Protein AF-A0A183HIT7-F1 (afdb_monomer)

Secondary structure (DSSP, 8-state):
-----------HHHHHHHHHHHHHHH---TT--HHHHHHHHHHHHHHHHHTTS-SS-S-SHHHHHHHHHHHHHHHHH-TT--SHHHHHHHHHHHHHHHHHHH-SSS---SGGG--TT-----S--SS---

Solvent-accessible surface area (backbone atoms only — not comparable to full-atom values): 7851 Å² total; per-residue (Å²): 135,85,80,77,79,78,77,82,83,65,54,52,68,55,52,42,47,50,50,19,49,51,48,59,73,72,46,93,39,74,91,64,52,39,65,56,53,44,50,55,58,50,51,38,49,50,49,36,44,77,72,67,66,42,96,65,78,67,86,36,56,72,53,46,54,54,39,48,55,48,39,54,53,53,60,74,72,42,89,77,66,59,44,58,67,53,45,47,46,54,48,29,48,35,44,51,53,40,43,42,69,74,41,92,54,63,51,58,76,48,72,74,48,58,57,100,81,66,90,74,68,84,84,67,64,76,55,48,66,102

Sequence (130 aa):
MVKRRTIIQASTSELLRGLGQYISKQCNIRHFEPAQLVIWLRTVDRALLLQGWQDVAFINPANLVFVYMLVKNMVRN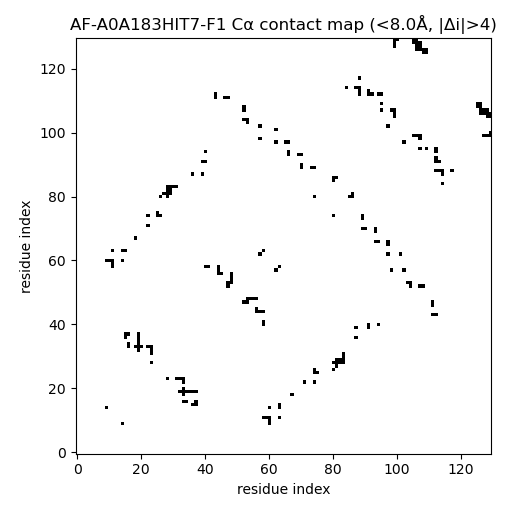DATIKTVEELQSVVLTCLYISYSYMGNEISYPLKPFLIEQVRSFPSVPLFISK

Mean predicted aligned error: 7.3 Å

Structure (mmCIF, N/CA/C/O backbone):
data_AF-A0A183HIT7-F1
#
_entry.id   AF-A0A183HIT7-F1
#
loop_
_atom_site.group_PDB
_atom_site.id
_atom_site.type_symbol
_atom_site.label_atom_id
_atom_site.label_alt_id
_atom_site.label_comp_id
_atom_site.label_asym_id
_atom_site.label_entity_id
_atom_site.label_seq_id
_atom_site.pdbx_PDB_ins_code
_atom_site.Cartn_x
_atom_site.Cartn_y
_atom_site.Cartn_z
_atom_site.occupancy
_atom_site.B_iso_or_equiv
_atom_site.auth_seq_id
_atom_site.auth_comp_id
_atom_site.auth_asym_id
_atom_site.auth_atom_id
_atom_site.pdbx_PDB_model_num
ATOM 1 N N . MET A 1 1 ? 30.525 -5.877 26.563 1.00 42.47 1 MET A N 1
ATOM 2 C CA . MET A 1 1 ? 29.185 -6.404 26.219 1.00 42.47 1 MET A CA 1
ATOM 3 C C . MET A 1 1 ? 28.795 -5.878 24.839 1.00 42.47 1 MET A C 1
ATOM 5 O O . MET A 1 1 ? 28.368 -4.737 24.727 1.00 42.47 1 MET A O 1
ATOM 9 N N . VAL A 1 2 ? 29.036 -6.645 23.769 1.00 46.12 2 VAL A N 1
ATOM 10 C CA . VAL A 1 2 ? 28.682 -6.223 22.400 1.00 46.12 2 VAL A CA 1
ATOM 11 C C . VAL A 1 2 ? 27.168 -6.354 22.245 1.00 46.12 2 VAL A C 1
ATOM 13 O O . VAL A 1 2 ? 26.631 -7.460 22.264 1.00 46.12 2 VAL A O 1
ATOM 16 N N . LYS A 1 3 ? 26.465 -5.223 22.132 1.00 51.31 3 LYS A N 1
ATOM 17 C CA . LYS A 1 3 ? 25.034 -5.186 21.809 1.00 51.31 3 LYS A CA 1
ATOM 18 C C . LYS A 1 3 ? 24.887 -5.756 20.394 1.00 51.31 3 LYS A C 1
ATOM 20 O O . LYS A 1 3 ? 25.220 -5.074 19.427 1.00 51.31 3 LYS A O 1
ATOM 25 N N . ARG A 1 4 ? 24.452 -7.017 20.261 1.00 48.81 4 ARG A N 1
ATOM 26 C CA . ARG A 1 4 ? 24.060 -7.581 18.960 1.00 48.81 4 ARG A CA 1
ATOM 27 C C . ARG A 1 4 ? 23.022 -6.632 18.367 1.00 48.81 4 ARG A C 1
ATOM 29 O O . ARG A 1 4 ? 21.947 -6.466 18.938 1.00 48.81 4 ARG A O 1
ATOM 36 N N . ARG A 1 5 ? 23.359 -5.964 17.260 1.00 52.66 5 ARG A N 1
ATOM 37 C CA . ARG A 1 5 ? 22.362 -5.276 16.439 1.00 52.66 5 ARG A CA 1
ATOM 38 C C . ARG A 1 5 ? 21.432 -6.363 15.922 1.00 52.66 5 ARG A C 1
ATOM 40 O O . ARG A 1 5 ? 21.818 -7.128 15.045 1.00 52.66 5 ARG A O 1
ATOM 47 N 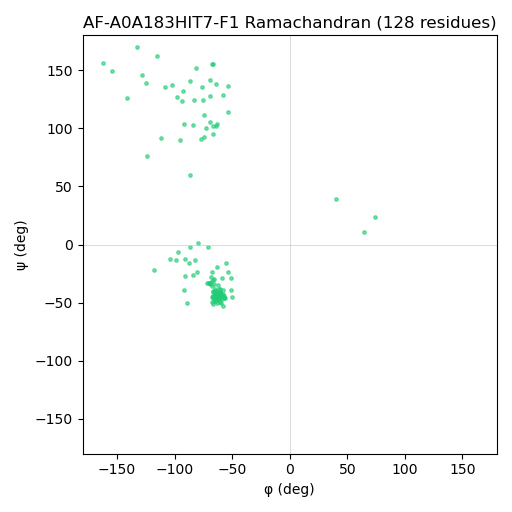N . THR A 1 6 ? 20.245 -6.474 16.503 1.00 51.34 6 THR A N 1
ATOM 48 C CA . THR A 1 6 ? 19.194 -7.312 15.937 1.00 51.34 6 THR A CA 1
ATOM 49 C C . THR A 1 6 ? 18.795 -6.670 14.617 1.00 51.34 6 THR A C 1
ATOM 51 O O . THR A 1 6 ? 18.122 -5.642 14.599 1.00 51.34 6 THR A O 1
ATOM 54 N N . ILE A 1 7 ? 19.281 -7.229 13.512 1.00 55.81 7 ILE A N 1
ATOM 55 C CA . ILE A 1 7 ? 18.808 -6.865 12.182 1.00 55.81 7 ILE A CA 1
ATOM 56 C C . ILE A 1 7 ? 17.417 -7.484 12.071 1.00 55.81 7 ILE A C 1
ATOM 58 O O . ILE A 1 7 ? 17.281 -8.691 11.894 1.00 55.81 7 ILE A O 1
ATOM 62 N N . ILE A 1 8 ? 16.380 -6.673 12.271 1.00 63.38 8 ILE A N 1
ATOM 63 C CA . ILE A 1 8 ? 14.997 -7.104 12.069 1.00 63.38 8 ILE A CA 1
ATOM 64 C C . ILE A 1 8 ? 14.769 -7.107 10.559 1.00 63.38 8 ILE A C 1
ATOM 66 O O . ILE A 1 8 ? 14.426 -6.085 9.970 1.00 63.38 8 ILE A O 1
ATOM 70 N N . GLN A 1 9 ? 15.026 -8.247 9.922 1.00 65.19 9 GLN A N 1
ATOM 71 C CA . GLN A 1 9 ? 14.616 -8.473 8.545 1.00 65.19 9 GLN A CA 1
ATOM 72 C C . GLN A 1 9 ? 13.164 -8.955 8.574 1.00 65.19 9 GLN A C 1
ATOM 74 O O . GLN A 1 9 ? 12.898 -10.101 8.919 1.00 65.19 9 GLN A O 1
ATOM 79 N N . ALA A 1 10 ? 12.231 -8.065 8.251 1.00 75.69 10 ALA A N 1
ATOM 80 C CA . ALA A 1 10 ? 10.832 -8.421 8.054 1.00 75.69 10 ALA A CA 1
ATOM 81 C C . ALA A 1 10 ? 10.533 -8.475 6.555 1.00 75.69 10 ALA A C 1
ATOM 83 O O . ALA A 1 10 ? 10.955 -7.601 5.792 1.00 75.69 10 ALA A O 1
ATOM 84 N N . SER A 1 11 ? 9.791 -9.490 6.124 1.00 91.00 11 SER A N 1
ATOM 85 C CA . SER A 1 11 ? 9.258 -9.537 4.765 1.00 91.00 11 SER A CA 1
ATOM 86 C C . SER A 1 11 ? 8.210 -8.439 4.548 1.00 91.00 11 SER A C 1
ATOM 88 O O . SER A 1 11 ? 7.527 -7.998 5.476 1.00 91.00 11 SER A O 1
ATOM 90 N N . THR A 1 12 ? 8.015 -8.032 3.291 1.00 93.69 12 THR A N 1
ATOM 91 C CA . THR A 1 12 ? 6.942 -7.103 2.893 1.00 93.69 12 THR A CA 1
ATOM 92 C C . THR A 1 12 ? 5.576 -7.560 3.417 1.00 93.69 12 THR A C 1
ATOM 94 O O . THR A 1 12 ? 4.773 -6.751 3.874 1.00 93.69 12 THR A O 1
ATOM 97 N N . SER A 1 13 ? 5.313 -8.870 3.386 1.00 93.31 13 SER A N 1
ATOM 98 C CA . SER A 1 13 ? 4.061 -9.467 3.864 1.00 93.31 13 SER A CA 1
ATOM 99 C C . SER A 1 13 ? 3.879 -9.329 5.377 1.00 93.31 13 SER A C 1
ATOM 101 O O . SER A 1 13 ? 2.778 -9.020 5.832 1.00 93.31 13 SER A O 1
ATOM 103 N N . GLU A 1 14 ? 4.943 -9.509 6.161 1.00 93.69 14 GLU A N 1
ATOM 104 C CA . GLU A 1 14 ? 4.901 -9.315 7.615 1.00 93.69 14 GLU A CA 1
ATOM 105 C C . GLU A 1 14 ? 4.672 -7.851 7.986 1.00 93.69 14 GLU A C 1
ATOM 107 O O . GLU A 1 14 ? 3.867 -7.571 8.873 1.00 93.69 14 GLU A O 1
ATOM 112 N N . LEU A 1 15 ? 5.303 -6.913 7.272 1.00 94.81 15 LEU A N 1
ATOM 113 C CA . LEU A 1 15 ? 5.098 -5.479 7.495 1.00 94.81 15 LEU A CA 1
ATOM 114 C C . LEU A 1 15 ? 3.665 -5.045 7.166 1.00 94.81 15 LEU A C 1
ATOM 116 O O . LEU A 1 15 ? 3.040 -4.340 7.957 1.00 94.81 15 LEU A O 1
ATOM 120 N N . LEU A 1 16 ? 3.114 -5.519 6.044 1.00 95.75 16 LEU A N 1
ATOM 121 C CA . LEU A 1 16 ? 1.717 -5.279 5.667 1.00 95.75 16 LEU A CA 1
ATOM 122 C C . LEU A 1 16 ? 0.748 -5.805 6.732 1.00 95.75 16 LEU A C 1
ATOM 124 O O . LEU A 1 16 ? -0.158 -5.090 7.165 1.00 95.75 16 LEU A O 1
ATOM 128 N N . ARG A 1 17 ? 0.964 -7.042 7.196 1.00 94.50 17 ARG A N 1
ATOM 129 C CA . ARG A 1 17 ? 0.151 -7.644 8.258 1.00 94.50 17 ARG A CA 1
ATOM 130 C C . ARG A 1 17 ? 0.279 -6.866 9.569 1.00 94.50 17 ARG A C 1
ATOM 132 O O . ARG A 1 17 ? -0.729 -6.629 10.231 1.00 94.50 17 ARG A O 1
ATOM 139 N N . GLY A 1 18 ? 1.491 -6.442 9.922 1.00 94.50 18 GLY A N 1
ATOM 140 C CA . GLY A 1 18 ? 1.763 -5.634 11.109 1.00 94.50 18 GLY A CA 1
ATOM 141 C C . GLY A 1 18 ? 1.050 -4.281 11.081 1.00 94.50 18 GLY A C 1
ATOM 142 O O . GLY A 1 18 ? 0.467 -3.882 12.088 1.00 94.50 18 GLY A O 1
ATOM 143 N N . LEU A 1 19 ? 1.018 -3.606 9.927 1.00 95.00 19 LEU A N 1
ATOM 144 C CA . LEU A 1 19 ? 0.269 -2.358 9.748 1.00 95.00 19 LEU A CA 1
ATOM 145 C C . LEU A 1 19 ? -1.243 -2.576 9.920 1.00 95.00 19 LEU A C 1
ATOM 147 O O . LEU A 1 19 ? -1.884 -1.831 10.661 1.00 95.00 19 LEU A O 1
ATOM 151 N N . GLY A 1 20 ? -1.808 -3.626 9.315 1.00 95.00 20 GLY A N 1
ATOM 152 C CA . GLY A 1 20 ? -3.229 -3.954 9.480 1.00 95.00 20 GLY A CA 1
ATOM 153 C C . GLY A 1 20 ? -3.592 -4.254 10.939 1.00 95.00 20 GLY A C 1
ATOM 154 O O . GLY A 1 20 ? -4.596 -3.763 11.454 1.00 95.00 20 GLY A O 1
ATOM 155 N N . GLN A 1 21 ? -2.739 -5.007 11.641 1.00 94.81 21 GLN A N 1
ATOM 156 C CA . GLN A 1 21 ? -2.905 -5.296 13.069 1.00 94.81 21 GLN A CA 1
ATOM 157 C C . GLN A 1 21 ? -2.787 -4.044 13.942 1.00 94.81 21 GLN A C 1
ATOM 159 O O . GLN A 1 21 ? -3.515 -3.915 14.924 1.00 94.81 21 GLN A O 1
ATOM 164 N N . TYR A 1 22 ? -1.871 -3.133 13.608 1.00 93.62 22 TYR A N 1
ATOM 165 C CA . TYR A 1 22 ? -1.733 -1.861 14.308 1.00 93.62 22 TYR A CA 1
ATOM 166 C C . TYR A 1 22 ? -3.028 -1.050 14.214 1.00 93.62 22 TYR A C 1
ATOM 168 O O . TYR A 1 22 ? -3.568 -0.650 15.242 1.00 93.62 22 TYR A O 1
ATOM 176 N N . ILE A 1 23 ? -3.569 -0.883 13.007 1.00 92.50 23 ILE A N 1
ATOM 177 C CA . ILE A 1 23 ? -4.797 -0.110 12.779 1.00 92.50 23 ILE A CA 1
ATOM 178 C C . ILE A 1 23 ? -5.992 -0.742 13.488 1.00 92.50 23 ILE A C 1
ATOM 180 O O . ILE A 1 23 ? -6.717 -0.036 14.176 1.00 92.50 23 ILE A O 1
ATOM 184 N N . SER A 1 24 ? -6.141 -2.068 13.426 1.00 91.94 24 SER A N 1
ATOM 185 C CA . SER A 1 24 ? -7.213 -2.783 14.137 1.00 91.94 24 SER A CA 1
ATOM 186 C C . SER A 1 24 ? -7.173 -2.578 15.658 1.00 91.94 24 SER A C 1
ATOM 188 O O . SER A 1 24 ? -8.212 -2.612 16.307 1.00 91.94 24 SER A O 1
ATOM 190 N N . LYS A 1 25 ? -5.991 -2.337 16.240 1.00 89.81 25 LYS A N 1
ATOM 191 C CA . LYS A 1 25 ? -5.841 -2.031 17.672 1.00 89.81 25 LYS A CA 1
ATOM 192 C C . LYS A 1 25 ? -6.058 -0.558 18.014 1.00 89.81 25 LYS A C 1
ATOM 194 O O . LYS A 1 25 ? -6.323 -0.254 19.171 1.00 89.81 25 LYS A O 1
ATOM 199 N N . GLN A 1 26 ? -5.836 0.356 17.072 1.00 86.75 26 GLN A N 1
ATOM 200 C CA . GLN A 1 26 ? -5.961 1.798 17.315 1.00 86.75 26 GLN A CA 1
ATOM 201 C C . GLN A 1 26 ? -7.358 2.320 16.990 1.00 86.75 26 GLN A C 1
ATOM 203 O O . GLN A 1 26 ? -7.877 3.155 17.724 1.00 86.75 26 GLN A O 1
ATOM 208 N N . CYS A 1 27 ? -7.970 1.817 15.920 1.00 82.81 27 CYS A N 1
ATOM 209 C CA . CYS A 1 27 ? -9.304 2.207 15.499 1.00 82.81 27 CYS A CA 1
ATOM 210 C C . CYS A 1 27 ? -10.326 1.190 15.994 1.00 82.81 27 CYS A C 1
ATOM 212 O O . CYS A 1 27 ? -10.231 0.007 15.677 1.00 82.81 27 CYS A O 1
ATOM 214 N N . ASN A 1 28 ? -11.362 1.652 16.691 1.00 82.12 28 ASN A N 1
ATOM 215 C CA . ASN A 1 28 ? -12.503 0.809 17.042 1.00 82.12 28 ASN A CA 1
ATOM 216 C C . ASN A 1 28 ? -13.551 0.801 15.914 1.00 82.12 28 ASN A C 1
ATOM 218 O O . ASN A 1 28 ? -14.685 1.246 16.099 1.00 82.12 28 ASN A O 1
ATOM 222 N N . ILE A 1 29 ? -13.150 0.351 14.723 1.00 86.56 29 ILE A N 1
ATOM 223 C CA . ILE A 1 29 ? -14.020 0.302 13.540 1.00 86.56 29 ILE A CA 1
ATOM 224 C C . ILE A 1 29 ? -14.656 -1.081 13.454 1.00 86.56 29 ILE A C 1
ATOM 226 O O . ILE A 1 29 ? -13.965 -2.102 13.406 1.00 86.56 29 ILE A O 1
ATOM 230 N N . ARG A 1 30 ? -15.991 -1.123 13.431 1.00 85.62 30 ARG A N 1
ATOM 231 C CA . ARG A 1 30 ? -16.734 -2.384 13.316 1.00 85.62 30 ARG A CA 1
ATOM 232 C C . ARG A 1 30 ? -16.431 -3.050 11.974 1.00 85.62 30 ARG A C 1
ATOM 234 O O . ARG A 1 30 ? -16.410 -2.381 10.949 1.00 85.62 30 ARG A O 1
ATOM 241 N N . HIS A 1 31 ? -16.254 -4.370 11.996 1.00 87.94 31 HIS A N 1
ATOM 242 C CA . HIS A 1 31 ? -16.045 -5.210 10.807 1.00 87.94 31 HIS A CA 1
ATOM 243 C C . HIS A 1 31 ? -14.753 -4.949 10.014 1.00 87.94 31 HIS A C 1
ATOM 245 O O . HIS A 1 31 ? -14.599 -5.503 8.929 1.00 87.94 31 HIS A O 1
ATOM 251 N N . PHE A 1 32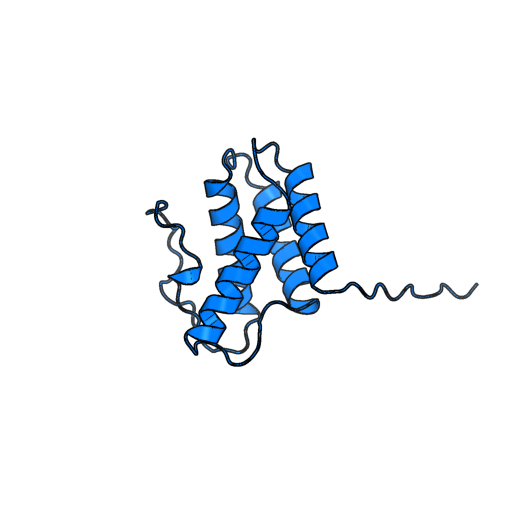 ? -13.809 -4.162 10.543 1.00 93.75 32 PHE A N 1
ATOM 252 C CA . PHE A 1 32 ? -12.486 -4.054 9.936 1.00 93.75 32 PHE A CA 1
ATOM 253 C C . PHE A 1 32 ? -11.648 -5.305 10.227 1.00 93.75 32 PHE A C 1
ATOM 255 O O . PHE A 1 32 ? -11.395 -5.640 11.387 1.00 93.75 32 PHE A O 1
ATOM 262 N N . GLU A 1 33 ? -11.150 -5.949 9.175 1.00 94.25 33 GLU A N 1
ATOM 263 C CA . GLU A 1 33 ? -10.173 -7.029 9.276 1.00 94.25 33 GLU A CA 1
ATOM 264 C C . GLU A 1 33 ? -8.792 -6.562 8.789 1.00 94.25 33 GLU A C 1
ATOM 266 O O . GLU A 1 33 ? -8.682 -6.001 7.697 1.00 94.25 33 GLU A O 1
ATOM 271 N N . PRO A 1 34 ? -7.693 -6.872 9.507 1.00 94.00 34 PRO A N 1
ATOM 272 C CA . PRO A 1 34 ? -6.335 -6.514 9.084 1.00 94.00 34 PRO A CA 1
ATOM 273 C C . PRO A 1 34 ? -5.974 -6.923 7.648 1.00 94.00 34 PRO A C 1
ATOM 275 O O . PRO A 1 34 ? -5.151 -6.269 7.010 1.00 94.00 34 PRO A O 1
ATOM 278 N N . ALA A 1 35 ? -6.576 -8.003 7.138 1.00 95.12 35 ALA A N 1
ATOM 279 C CA . ALA A 1 35 ? -6.368 -8.481 5.775 1.00 95.12 35 ALA A CA 1
ATOM 280 C C . ALA A 1 35 ? -6.914 -7.514 4.709 1.00 95.12 35 ALA A C 1
ATOM 282 O O . ALA A 1 35 ? -6.319 -7.411 3.637 1.00 95.12 35 ALA A O 1
ATOM 283 N N . GLN A 1 36 ? -7.983 -6.763 5.005 1.00 95.50 36 GLN A N 1
ATOM 284 C CA . GLN A 1 36 ? -8.565 -5.793 4.071 1.00 95.50 36 GLN A CA 1
ATOM 285 C C . GLN A 1 36 ? -7.553 -4.711 3.695 1.00 95.50 36 GLN A C 1
ATOM 287 O O . GLN A 1 36 ? -7.398 -4.399 2.518 1.00 95.50 36 GLN A O 1
ATOM 292 N N . LEU A 1 37 ? -6.773 -4.226 4.665 1.00 96.00 37 LEU A N 1
ATOM 293 C CA . LEU A 1 37 ? -5.711 -3.257 4.400 1.00 96.00 37 LEU A CA 1
ATOM 294 C C . LEU A 1 37 ? -4.668 -3.791 3.415 1.00 96.00 37 LEU A C 1
ATOM 296 O O . LEU A 1 37 ? -4.256 -3.088 2.494 1.00 96.00 37 LEU A O 1
ATOM 300 N N . VAL A 1 38 ? -4.254 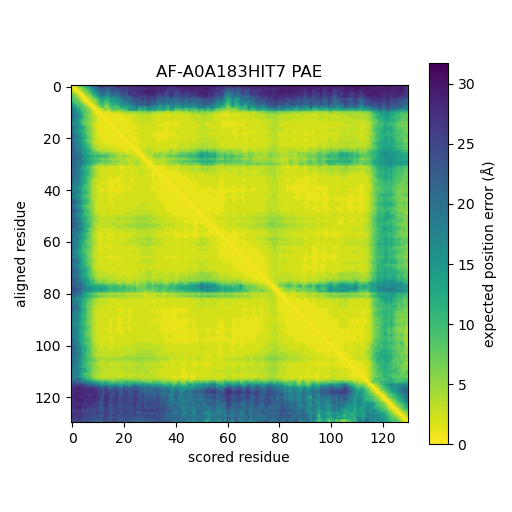-5.046 3.588 1.00 96.75 38 VAL A N 1
ATOM 301 C CA . VAL A 1 38 ? -3.294 -5.686 2.681 1.00 96.75 38 VAL A CA 1
ATOM 302 C C . VAL A 1 38 ? -3.854 -5.731 1.260 1.00 96.75 38 VAL A C 1
ATOM 304 O O . VAL A 1 38 ? -3.138 -5.411 0.311 1.00 96.75 38 VAL A O 1
ATOM 307 N N . ILE A 1 39 ? -5.135 -6.085 1.123 1.00 97.00 39 ILE A N 1
ATOM 308 C CA . ILE A 1 39 ? -5.833 -6.145 -0.163 1.00 97.00 39 ILE A CA 1
ATOM 309 C C . ILE A 1 39 ? -5.887 -4.762 -0.812 1.00 97.00 39 ILE A C 1
ATOM 311 O O . ILE A 1 39 ? -5.546 -4.652 -1.989 1.00 97.00 39 ILE A O 1
ATOM 315 N N . TRP A 1 40 ? -6.242 -3.707 -0.074 1.00 97.31 40 TRP A N 1
ATOM 316 C CA . TRP A 1 40 ? -6.300 -2.343 -0.611 1.00 97.31 40 TRP A CA 1
ATOM 317 C C . TRP A 1 40 ? -4.950 -1.907 -1.186 1.00 97.31 40 TRP A C 1
ATOM 319 O O . TRP A 1 40 ? -4.869 -1.541 -2.358 1.00 97.31 40 TRP A O 1
ATOM 329 N N . LEU A 1 41 ? -3.875 -2.029 -0.399 1.00 97.88 41 LEU A N 1
ATOM 330 C CA . LEU A 1 41 ? -2.535 -1.602 -0.813 1.00 97.88 41 LEU A CA 1
ATOM 331 C C . LEU A 1 41 ? -2.026 -2.395 -2.029 1.00 97.88 41 LEU A C 1
ATOM 333 O O . LEU A 1 41 ? -1.502 -1.815 -2.979 1.00 97.88 41 LEU A O 1
ATOM 337 N N . ARG A 1 42 ? -2.205 -3.723 -2.020 1.00 97.31 42 ARG A N 1
ATOM 338 C CA . ARG A 1 42 ? -1.766 -4.605 -3.115 1.00 97.31 42 ARG A CA 1
ATOM 339 C C . ARG A 1 42 ? -2.583 -4.411 -4.388 1.00 97.31 42 ARG A C 1
ATOM 341 O O . ARG A 1 42 ? -2.032 -4.552 -5.475 1.00 97.31 42 ARG A O 1
ATOM 348 N N . THR A 1 43 ? -3.874 -4.109 -4.268 1.00 97.62 43 THR A N 1
ATOM 349 C CA . THR A 1 43 ? -4.755 -3.908 -5.426 1.00 97.62 43 THR A CA 1
ATOM 350 C C . THR A 1 43 ? -4.343 -2.669 -6.207 1.00 97.62 43 THR A C 1
ATOM 352 O O . THR A 1 43 ? -4.229 -2.747 -7.427 1.00 97.62 43 THR A O 1
ATOM 355 N N . VAL A 1 44 ? -4.045 -1.564 -5.518 1.00 97.62 44 VAL A N 1
ATOM 356 C CA . VAL A 1 44 ? -3.562 -0.334 -6.163 1.00 97.62 44 VAL A CA 1
ATOM 357 C C . VAL A 1 44 ? -2.221 -0.559 -6.856 1.00 97.62 44 VAL A C 1
ATOM 359 O O . VAL A 1 44 ? -2.091 -0.267 -8.043 1.00 97.62 44 VAL A O 1
ATOM 362 N N . ASP A 1 45 ? -1.252 -1.146 -6.150 1.00 97.81 45 ASP A N 1
ATOM 363 C CA . ASP A 1 45 ? 0.087 -1.416 -6.695 1.00 97.81 45 ASP A CA 1
ATOM 364 C C . ASP A 1 45 ? 0.027 -2.318 -7.937 1.00 97.81 45 ASP A C 1
ATOM 366 O O . ASP A 1 45 ? 0.625 -2.030 -8.976 1.00 97.81 45 ASP A O 1
ATOM 370 N N . ARG A 1 46 ? -0.798 -3.371 -7.876 1.00 97.56 46 ARG A N 1
ATOM 371 C CA . ARG A 1 46 ? -1.042 -4.263 -9.013 1.00 97.56 46 ARG A CA 1
ATOM 372 C C . ARG A 1 46 ? -1.747 -3.557 -10.170 1.00 97.56 46 ARG A C 1
ATOM 374 O 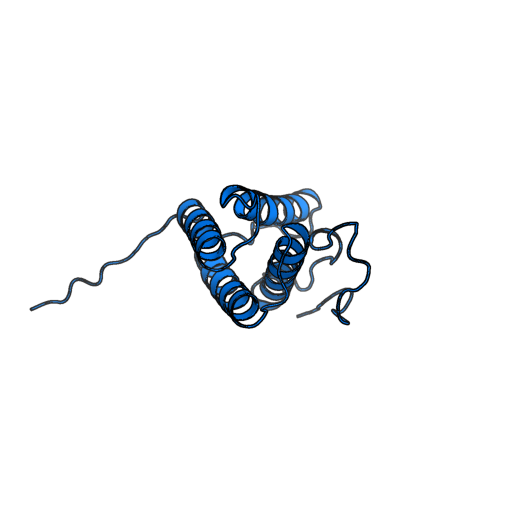O . ARG A 1 46 ? -1.420 -3.837 -11.320 1.00 97.56 46 ARG A O 1
ATOM 381 N N . ALA A 1 47 ? -2.717 -2.685 -9.898 1.00 96.88 47 ALA A N 1
ATOM 382 C CA . ALA A 1 47 ? -3.431 -1.954 -10.941 1.00 96.88 47 ALA A CA 1
ATOM 383 C C . ALA A 1 47 ? -2.493 -1.019 -11.715 1.00 96.88 47 ALA A C 1
ATOM 385 O O . ALA A 1 47 ? -2.546 -1.000 -12.942 1.00 96.88 47 ALA A O 1
ATOM 386 N N . LEU A 1 48 ? -1.601 -0.311 -11.016 1.00 96.75 48 LEU A N 1
ATOM 387 C CA . LEU A 1 48 ? -0.604 0.564 -11.635 1.00 96.75 48 LEU A CA 1
ATOM 388 C C . LEU A 1 48 ? 0.383 -0.218 -12.512 1.00 96.75 48 LEU A C 1
ATOM 390 O O . LEU A 1 48 ? 0.648 0.203 -13.634 1.00 96.75 48 LEU A O 1
ATOM 394 N N . LEU A 1 49 ? 0.851 -1.384 -12.048 1.00 96.94 49 LEU A N 1
ATOM 395 C CA . LEU A 1 49 ? 1.711 -2.274 -12.844 1.00 96.94 49 LEU A CA 1
ATOM 396 C C . LEU A 1 49 ? 1.008 -2.751 -14.122 1.00 96.94 49 LEU A C 1
ATOM 398 O O . LEU A 1 49 ? 1.555 -2.655 -15.214 1.00 96.94 49 LEU A O 1
ATOM 402 N N . LEU A 1 50 ? -0.229 -3.246 -14.006 1.00 97.00 50 LEU A N 1
ATOM 403 C CA . LEU A 1 50 ? -0.966 -3.792 -15.153 1.00 97.00 50 LEU A CA 1
ATOM 404 C C . LEU A 1 50 ? -1.368 -2.737 -16.185 1.00 97.00 50 LEU A C 1
ATOM 406 O O . LEU A 1 50 ? -1.543 -3.064 -17.354 1.00 97.00 50 LEU A O 1
ATOM 410 N N . GLN A 1 51 ? -1.550 -1.493 -15.751 1.00 94.88 51 GLN A N 1
ATOM 411 C CA . GLN A 1 51 ? -1.878 -0.371 -16.626 1.00 94.88 51 GLN A CA 1
ATOM 412 C C . GLN A 1 51 ? -0.633 0.306 -17.219 1.00 94.88 51 GLN A C 1
ATOM 414 O O . GLN A 1 51 ? -0.788 1.238 -18.003 1.00 94.88 51 GLN A O 1
ATOM 419 N N . GLY A 1 52 ? 0.577 -0.143 -16.863 1.00 95.44 52 GLY A N 1
ATOM 420 C CA . GLY A 1 52 ? 1.830 0.423 -17.365 1.00 95.44 52 GLY A CA 1
ATOM 421 C C . GLY A 1 52 ? 2.181 1.789 -16.771 1.00 95.44 52 GLY A C 1
ATOM 422 O O . GLY A 1 52 ? 2.909 2.550 -17.395 1.00 95.44 52 GLY A O 1
ATOM 423 N N . TRP A 1 53 ? 1.655 2.119 -15.586 1.00 95.88 53 TRP A N 1
ATOM 424 C CA . TRP A 1 53 ? 2.002 3.359 -14.880 1.00 95.88 53 TRP A CA 1
ATOM 425 C C . TRP A 1 53 ? 3.304 3.262 -14.089 1.00 95.88 53 TRP A C 1
ATOM 427 O O . TRP A 1 53 ? 3.777 4.285 -13.620 1.00 95.88 53 TRP A O 1
ATOM 437 N N . GLN A 1 54 ? 3.836 2.058 -13.881 1.00 96.00 54 GLN A N 1
ATOM 438 C CA . GLN A 1 54 ? 5.116 1.819 -13.217 1.00 96.00 54 GLN A CA 1
ATOM 439 C C . GLN A 1 54 ? 5.707 0.488 -13.684 1.00 96.00 54 GLN A C 1
ATOM 441 O O . GLN A 1 54 ? 4.956 -0.455 -13.944 1.00 96.00 54 GLN A O 1
ATOM 446 N N . ASP A 1 55 ? 7.036 0.390 -13.706 1.00 95.94 55 ASP A N 1
ATOM 447 C CA . ASP A 1 55 ? 7.746 -0.841 -14.089 1.00 95.94 55 ASP A CA 1
ATOM 448 C C . ASP A 1 55 ? 8.059 -1.756 -12.893 1.00 95.94 55 ASP A C 1
ATOM 450 O O . ASP A 1 55 ? 8.183 -2.975 -13.029 1.00 95.94 55 ASP A O 1
ATOM 454 N N . VAL A 1 56 ? 8.193 -1.175 -11.697 1.00 95.62 56 VAL A N 1
ATOM 455 C CA . VAL A 1 56 ? 8.561 -1.881 -10.462 1.00 95.62 56 VAL A CA 1
ATOM 456 C C . VAL A 1 56 ? 7.509 -1.629 -9.392 1.00 95.62 56 VAL A C 1
ATOM 458 O O . VAL A 1 56 ? 7.033 -0.511 -9.227 1.00 95.62 56 VAL A O 1
ATOM 461 N N . ALA A 1 57 ? 7.171 -2.674 -8.634 1.00 96.44 57 ALA A N 1
ATOM 462 C CA . ALA A 1 57 ? 6.243 -2.573 -7.515 1.00 96.44 57 ALA A CA 1
ATOM 463 C C . ALA A 1 57 ? 6.735 -1.558 -6.472 1.00 96.44 57 ALA A C 1
ATOM 465 O O . ALA A 1 57 ? 7.856 -1.656 -5.959 1.00 96.44 57 ALA A O 1
ATOM 466 N N . PHE A 1 58 ? 5.864 -0.626 -6.096 1.00 97.56 58 PHE A N 1
ATOM 467 C CA . PHE A 1 58 ? 6.154 0.343 -5.046 1.00 97.56 58 PHE A CA 1
ATOM 468 C C . PHE A 1 58 ? 6.190 -0.324 -3.666 1.00 97.56 58 PHE A C 1
ATOM 470 O O . PHE A 1 58 ? 6.952 0.088 -2.785 1.00 97.56 58 PHE A O 1
ATOM 477 N N . ILE A 1 59 ? 5.367 -1.360 -3.462 1.00 96.88 59 ILE A N 1
ATOM 478 C CA . ILE A 1 59 ? 5.205 -2.039 -2.175 1.00 96.88 59 ILE A CA 1
ATOM 479 C C . ILE A 1 59 ? 6.421 -2.929 -1.875 1.00 96.88 59 ILE A C 1
ATOM 481 O O . ILE A 1 59 ? 6.475 -4.115 -2.201 1.00 96.88 59 ILE A O 1
ATOM 485 N N . ASN A 1 60 ? 7.390 -2.349 -1.171 1.00 94.56 60 ASN A N 1
ATOM 486 C CA . ASN A 1 60 ? 8.576 -3.012 -0.635 1.00 94.56 60 ASN A CA 1
ATOM 487 C C . ASN A 1 60 ? 8.787 -2.626 0.847 1.00 94.56 60 ASN A C 1
ATOM 489 O O . ASN A 1 60 ? 8.117 -1.715 1.343 1.00 94.56 60 ASN A O 1
ATOM 493 N N . PRO A 1 61 ? 9.700 -3.289 1.584 1.00 94.06 61 PRO A N 1
ATOM 494 C CA . PRO A 1 61 ? 9.883 -3.015 3.007 1.00 94.06 61 PRO A CA 1
ATOM 495 C C . PRO A 1 61 ? 10.236 -1.558 3.332 1.00 94.06 61 PRO A C 1
ATOM 497 O O . PRO A 1 61 ? 9.708 -1.020 4.299 1.00 94.06 61 PRO A O 1
ATOM 500 N N . ALA A 1 62 ? 11.077 -0.902 2.525 1.00 91.62 62 ALA A N 1
ATOM 501 C CA . ALA A 1 62 ? 11.502 0.476 2.772 1.00 91.62 62 ALA A CA 1
ATOM 502 C C . ALA A 1 62 ? 10.339 1.467 2.608 1.00 91.62 62 ALA A C 1
ATOM 504 O O . ALA A 1 62 ? 10.054 2.255 3.511 1.00 91.62 62 ALA A O 1
ATOM 505 N N . ASN A 1 63 ? 9.605 1.367 1.499 1.00 96.12 63 ASN A N 1
ATOM 506 C CA . ASN A 1 63 ? 8.457 2.229 1.225 1.00 96.12 63 ASN A CA 1
ATOM 507 C C . ASN A 1 63 ? 7.313 1.986 2.218 1.00 96.12 63 ASN A C 1
ATOM 509 O O . ASN A 1 63 ? 6.635 2.928 2.628 1.00 96.12 63 ASN A O 1
ATOM 513 N N . LEU A 1 64 ? 7.125 0.746 2.683 1.00 95.31 64 LEU A N 1
ATOM 514 C CA . LEU A 1 64 ? 6.110 0.430 3.690 1.00 95.31 64 LEU A CA 1
ATOM 515 C C . LEU A 1 64 ? 6.375 1.067 5.052 1.00 95.31 64 LEU A C 1
ATOM 517 O O . LEU A 1 64 ? 5.417 1.377 5.757 1.00 95.31 64 LEU A O 1
ATOM 521 N N . VAL A 1 65 ? 7.635 1.298 5.427 1.00 93.75 65 VAL A N 1
ATOM 522 C CA . VAL A 1 65 ? 7.950 2.050 6.651 1.00 93.75 65 VAL A CA 1
ATOM 523 C C . VAL A 1 65 ? 7.448 3.493 6.535 1.00 93.75 65 VAL A C 1
ATOM 525 O O . VAL A 1 65 ? 6.873 4.017 7.491 1.00 93.75 65 VAL A O 1
ATOM 528 N N . PHE A 1 66 ? 7.588 4.115 5.360 1.00 95.00 66 PHE A N 1
ATOM 529 C CA . PHE A 1 66 ? 7.069 5.461 5.104 1.00 95.00 66 PHE A CA 1
ATOM 530 C C . PHE A 1 66 ? 5.533 5.498 5.115 1.00 95.00 66 PHE A C 1
ATOM 532 O O . PHE A 1 66 ? 4.941 6.321 5.815 1.00 95.00 66 PHE A O 1
ATOM 539 N N . VAL A 1 67 ? 4.880 4.545 4.437 1.00 96.50 67 VAL A N 1
ATOM 540 C CA . VAL A 1 67 ? 3.412 4.396 4.465 1.00 96.50 67 VAL A CA 1
ATOM 541 C C . VAL A 1 67 ? 2.914 4.209 5.902 1.00 96.50 67 VAL A C 1
ATOM 543 O O . VAL A 1 67 ? 1.972 4.880 6.322 1.00 96.50 67 VAL A O 1
ATOM 546 N N . TYR A 1 68 ? 3.569 3.343 6.683 1.00 94.44 68 TYR A N 1
ATOM 547 C CA . TYR A 1 68 ? 3.247 3.124 8.094 1.00 94.44 68 TYR A CA 1
ATOM 548 C C . TYR A 1 68 ? 3.314 4.427 8.892 1.00 94.44 68 TYR A C 1
ATOM 550 O O . TYR A 1 68 ? 2.400 4.714 9.663 1.00 94.44 68 TYR A O 1
ATOM 558 N N . MET A 1 69 ? 4.370 5.222 8.705 1.00 94.62 69 MET A N 1
ATOM 559 C CA . MET A 1 69 ? 4.555 6.487 9.414 1.00 94.62 69 MET A CA 1
ATOM 560 C C . MET A 1 69 ? 3.416 7.476 9.127 1.00 94.62 69 MET A C 1
ATOM 562 O O . MET A 1 69 ? 2.875 8.057 10.070 1.00 94.62 69 MET A O 1
ATOM 566 N N . LEU A 1 70 ? 3.019 7.629 7.858 1.00 94.38 70 LEU A N 1
ATOM 567 C CA . LEU A 1 70 ? 1.919 8.519 7.474 1.00 94.38 70 LEU A CA 1
ATOM 568 C C . LEU A 1 70 ? 0.573 8.029 8.009 1.00 94.38 70 LEU A C 1
ATOM 570 O O . LEU A 1 70 ? -0.121 8.780 8.693 1.00 94.38 70 LEU A O 1
ATOM 574 N N . VAL A 1 71 ? 0.233 6.759 7.768 1.00 94.12 71 VAL A N 1
ATOM 575 C CA . VAL A 1 71 ? -1.049 6.188 8.206 1.00 94.12 71 VAL A CA 1
ATOM 576 C C . VAL A 1 71 ? -1.178 6.250 9.724 1.00 94.12 71 VAL A C 1
ATOM 578 O O . VAL A 1 71 ? -2.218 6.652 10.237 1.00 94.12 71 VAL A O 1
ATOM 581 N N . LYS A 1 72 ? -0.106 5.932 10.456 1.00 92.62 72 LYS A N 1
ATOM 582 C CA . LYS A 1 72 ? -0.062 6.053 11.916 1.00 92.62 72 LYS A CA 1
ATOM 583 C C . LYS A 1 72 ? -0.372 7.467 12.395 1.00 92.62 72 LYS A C 1
ATOM 585 O O . LYS A 1 72 ? -1.109 7.624 13.365 1.00 92.62 72 LYS A O 1
ATOM 590 N N . ASN A 1 73 ? 0.212 8.478 11.757 1.00 91.38 73 ASN A N 1
ATOM 591 C CA . ASN A 1 73 ? -0.013 9.864 12.142 1.00 91.38 73 ASN A CA 1
ATOM 592 C C . ASN A 1 73 ? -1.460 10.293 11.860 1.00 91.38 73 ASN A C 1
ATOM 594 O O . ASN A 1 73 ? -2.104 10.864 12.733 1.00 91.38 73 ASN A O 1
ATOM 598 N N . MET A 1 74 ? -1.987 9.963 10.679 1.00 89.19 74 MET A N 1
ATOM 599 C CA . MET A 1 74 ? -3.349 10.341 10.287 1.00 89.19 74 MET A CA 1
ATOM 600 C C . MET A 1 74 ? -4.403 9.660 11.161 1.00 89.19 74 MET A C 1
ATOM 602 O O . MET A 1 74 ? -5.253 10.332 11.732 1.00 89.19 74 MET A O 1
ATOM 606 N N . VAL A 1 75 ? -4.288 8.346 11.357 1.00 88.62 75 VAL A N 1
ATOM 607 C CA . VAL A 1 75 ? -5.220 7.567 12.185 1.00 88.62 75 VAL A CA 1
ATOM 608 C C . VAL A 1 75 ? -5.227 8.031 13.642 1.00 88.62 75 VAL A C 1
ATOM 610 O O . VAL A 1 75 ? -6.277 8.074 14.273 1.00 88.62 75 VAL A O 1
ATOM 613 N N . ARG A 1 76 ? -4.065 8.387 14.202 1.00 85.62 76 ARG A N 1
ATOM 614 C CA . ARG A 1 76 ? -3.983 8.843 15.596 1.00 85.62 76 ARG A CA 1
ATOM 615 C C . ARG A 1 76 ? -4.618 10.220 15.805 1.00 85.62 76 ARG A C 1
ATOM 617 O O . ARG A 1 76 ? -5.127 10.483 16.891 1.00 85.62 76 ARG A O 1
ATOM 624 N N . ASN A 1 77 ? -4.537 11.092 14.804 1.00 82.00 77 ASN A N 1
ATOM 625 C CA . ASN A 1 77 ? -4.992 12.478 14.910 1.00 82.00 77 ASN A CA 1
ATOM 626 C C . ASN A 1 77 ? -6.456 12.660 14.489 1.00 82.00 77 ASN A C 1
ATOM 628 O O . ASN A 1 77 ? -7.027 13.715 14.754 1.00 82.00 77 ASN A O 1
ATOM 632 N N . ASP A 1 78 ? -7.063 11.654 13.859 1.00 76.25 78 ASP A N 1
ATOM 633 C CA . ASP A 1 78 ? -8.405 11.750 13.302 1.00 76.25 78 ASP A CA 1
ATOM 634 C C . ASP A 1 78 ? -9.413 10.874 14.062 1.00 76.25 78 ASP A C 1
ATOM 636 O O . ASP A 1 78 ? -9.643 9.704 13.752 1.00 76.25 78 ASP A O 1
ATOM 640 N N . ALA A 1 79 ? -10.054 11.474 15.068 1.00 71.75 79 ALA A N 1
ATOM 641 C CA . ALA A 1 79 ? -11.124 10.838 15.837 1.00 71.75 79 ALA A CA 1
ATOM 642 C C . ALA A 1 79 ? -12.441 10.675 15.045 1.00 71.75 79 ALA A C 1
ATOM 644 O O . ALA A 1 79 ? -13.420 10.158 15.590 1.00 71.75 79 ALA A O 1
ATOM 645 N N . THR A 1 80 ? -12.504 11.141 13.792 1.00 78.69 80 THR A N 1
ATOM 646 C CA . THR A 1 80 ? -13.725 11.093 12.979 1.00 78.69 80 THR A CA 1
ATOM 647 C C . THR A 1 80 ? -13.887 9.787 12.207 1.00 78.69 80 THR A C 1
ATOM 649 O O . THR A 1 80 ? -15.012 9.475 11.827 1.00 78.69 80 THR A O 1
ATOM 652 N N . ILE A 1 81 ? -12.821 8.987 12.064 1.00 87.56 81 ILE A N 1
ATOM 653 C CA . ILE A 1 81 ? -12.845 7.709 11.338 1.00 87.56 81 ILE A CA 1
ATOM 654 C C . ILE A 1 81 ? -13.682 6.679 12.112 1.00 87.56 81 ILE A C 1
ATOM 656 O O . ILE A 1 81 ? -13.250 6.127 13.127 1.00 87.56 81 ILE A O 1
ATOM 660 N N . LYS A 1 82 ? -14.888 6.397 11.618 1.00 87.12 82 LYS A N 1
ATOM 661 C CA . LYS A 1 82 ? -15.861 5.476 12.230 1.00 87.12 82 LYS A CA 1
ATOM 662 C C . LYS A 1 82 ? -16.185 4.280 11.347 1.00 87.12 82 LYS A C 1
ATOM 664 O O . LYS A 1 82 ? -16.638 3.258 11.867 1.00 87.12 82 LYS A O 1
ATOM 669 N N . THR A 1 83 ? -15.964 4.397 10.041 1.00 91.69 83 THR A N 1
ATOM 670 C CA . THR A 1 83 ? -16.317 3.369 9.055 1.00 91.69 83 THR A CA 1
ATOM 671 C C . THR A 1 83 ? -15.088 2.775 8.367 1.00 91.69 83 THR A C 1
ATOM 673 O O . THR A 1 83 ? -13.985 3.330 8.413 1.00 91.69 83 THR A O 1
ATOM 676 N N . VAL A 1 84 ? -15.266 1.606 7.745 1.00 93.25 84 VAL A N 1
ATOM 677 C CA . VAL A 1 84 ? -14.200 0.934 6.986 1.00 93.25 84 VAL A CA 1
ATOM 678 C C . VAL A 1 84 ? -13.858 1.746 5.737 1.00 93.25 84 VAL A C 1
ATOM 680 O O . VAL A 1 84 ? -12.691 1.846 5.371 1.00 93.25 84 VAL A O 1
ATOM 683 N N . GLU A 1 85 ? -14.859 2.376 5.130 1.00 91.88 85 GLU A N 1
ATOM 684 C CA . GLU A 1 85 ? -14.749 3.214 3.941 1.00 91.88 85 GLU A CA 1
ATOM 685 C C . GLU A 1 85 ? -13.948 4.493 4.226 1.00 91.88 85 GLU A C 1
ATOM 687 O O . GLU A 1 85 ? -13.049 4.846 3.461 1.00 91.88 85 GLU A O 1
ATOM 692 N N . GLU A 1 86 ? -14.212 5.163 5.353 1.00 91.06 86 GLU A N 1
ATOM 693 C CA . GLU A 1 86 ? -13.425 6.323 5.800 1.00 91.06 86 GLU A CA 1
ATOM 694 C C . GLU A 1 86 ? -11.967 5.933 6.053 1.00 91.06 86 GLU A C 1
ATOM 696 O O . GLU A 1 86 ? -11.050 6.606 5.577 1.00 91.06 86 GLU A O 1
ATOM 701 N N . LEU A 1 87 ? -11.738 4.807 6.739 1.00 93.44 87 LEU A N 1
ATOM 702 C CA . LEU A 1 87 ? -10.389 4.298 6.974 1.00 93.44 87 LEU A CA 1
ATOM 703 C C . LEU A 1 87 ? -9.675 3.978 5.659 1.00 93.44 87 LEU A C 1
ATOM 705 O O . LEU A 1 87 ? -8.517 4.357 5.484 1.00 93.44 87 LEU A O 1
ATOM 709 N N . GLN A 1 88 ? -10.350 3.293 4.735 1.00 94.50 88 GLN A N 1
ATOM 710 C CA . GLN A 1 88 ? -9.802 2.986 3.421 1.00 94.50 88 GLN A CA 1
ATOM 711 C C . GLN A 1 88 ? -9.428 4.277 2.686 1.00 94.50 88 GLN A C 1
ATOM 713 O O . GLN A 1 88 ? -8.342 4.348 2.116 1.00 94.50 88 GLN A O 1
ATOM 718 N N . SER A 1 89 ? -10.265 5.316 2.752 1.00 92.38 89 SER A N 1
ATOM 719 C CA . SER A 1 89 ? -10.009 6.602 2.095 1.00 92.38 89 SER A CA 1
ATOM 720 C C . SER A 1 89 ? -8.743 7.263 2.643 1.00 92.38 89 SER A C 1
ATOM 722 O O . SER A 1 89 ? -7.857 7.663 1.883 1.00 92.38 89 SER A O 1
ATOM 724 N N . VAL A 1 90 ? -8.596 7.295 3.971 1.00 92.56 90 VAL A N 1
ATOM 725 C CA . VAL A 1 90 ? -7.402 7.834 4.642 1.00 92.56 90 VAL A CA 1
ATOM 726 C C . VAL A 1 90 ? -6.155 7.026 4.280 1.00 92.56 90 VAL A C 1
ATOM 728 O O . VAL A 1 90 ? -5.115 7.604 3.953 1.00 92.56 90 VAL A O 1
ATOM 731 N N . VAL A 1 91 ? -6.245 5.694 4.289 1.00 95.50 91 VAL A N 1
ATOM 732 C CA . VAL A 1 91 ? -5.126 4.804 3.943 1.00 95.50 91 VAL A CA 1
ATOM 733 C C . VAL A 1 91 ? -4.703 4.984 2.486 1.00 95.50 91 VAL A C 1
ATOM 735 O O . VAL A 1 91 ? -3.509 5.111 2.218 1.00 95.50 91 VAL A O 1
ATOM 738 N N . LEU A 1 92 ? -5.651 5.034 1.547 1.00 95.94 92 LEU A N 1
ATOM 739 C CA . LEU A 1 92 ? -5.359 5.232 0.126 1.00 95.94 92 LEU A CA 1
ATOM 740 C C . LEU A 1 92 ? -4.835 6.640 -0.166 1.00 95.94 92 LEU A C 1
ATOM 742 O O . LEU A 1 92 ? -3.950 6.792 -1.003 1.00 95.94 92 LEU A O 1
ATOM 746 N N . THR A 1 93 ? -5.282 7.651 0.579 1.00 93.75 93 THR A N 1
ATOM 747 C CA . THR A 1 93 ? -4.712 9.004 0.510 1.00 93.75 93 THR A CA 1
ATOM 748 C C . THR A 1 93 ? -3.257 9.013 0.986 1.00 93.75 93 THR A C 1
ATOM 750 O O . THR A 1 93 ? -2.382 9.539 0.299 1.00 93.75 93 THR A O 1
ATOM 753 N N . CYS A 1 94 ? -2.956 8.369 2.121 1.00 95.69 94 CYS A N 1
ATOM 754 C CA . CYS A 1 94 ? -1.576 8.213 2.596 1.00 95.69 94 CYS A CA 1
ATOM 755 C C . CYS A 1 94 ? -0.715 7.446 1.588 1.00 95.69 94 CYS A C 1
ATOM 757 O O . CYS A 1 94 ? 0.456 7.776 1.388 1.00 95.69 94 CYS A O 1
ATOM 759 N N . LEU A 1 95 ? -1.290 6.427 0.945 1.00 96.94 95 LEU A N 1
ATOM 760 C CA . LEU A 1 95 ? -0.619 5.674 -0.101 1.00 96.94 95 LEU A CA 1
ATOM 761 C C . LEU A 1 95 ? -0.313 6.574 -1.301 1.00 96.94 95 LEU A C 1
ATOM 763 O O . LEU A 1 95 ? 0.836 6.620 -1.718 1.00 96.94 95 LEU A O 1
ATOM 767 N N . TYR A 1 96 ? -1.278 7.346 -1.800 1.00 95.62 96 TYR A N 1
ATOM 768 C CA . TYR A 1 96 ? -1.074 8.270 -2.920 1.00 95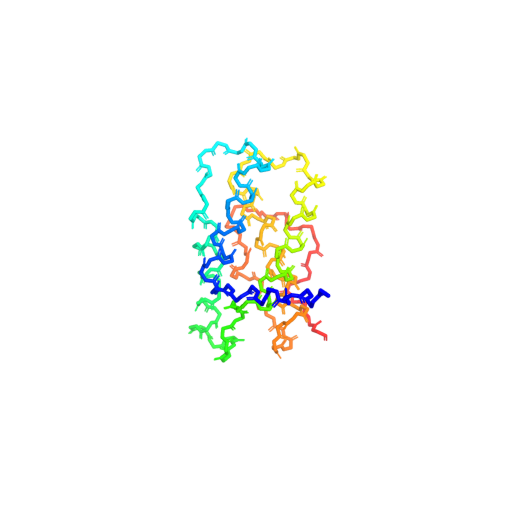.62 96 TYR A CA 1
ATOM 769 C C . TYR A 1 96 ? 0.035 9.294 -2.641 1.00 95.62 96 TYR A C 1
ATOM 771 O O . TYR A 1 96 ? 0.922 9.494 -3.473 1.00 95.62 96 TYR A O 1
ATOM 779 N N . ILE A 1 97 ? 0.052 9.880 -1.439 1.00 94.25 97 ILE A N 1
ATOM 780 C CA . ILE A 1 97 ? 1.134 10.775 -0.998 1.00 94.25 97 ILE A CA 1
ATOM 781 C C . ILE A 1 97 ? 2.477 10.029 -0.983 1.00 94.25 97 ILE A C 1
ATOM 783 O O . ILE A 1 97 ? 3.491 10.565 -1.424 1.00 94.25 97 ILE A O 1
ATOM 787 N N . SER A 1 98 ? 2.491 8.776 -0.521 1.00 96.69 98 SER A N 1
ATOM 788 C CA . SER A 1 98 ? 3.702 7.948 -0.496 1.00 96.69 98 SER A CA 1
ATOM 789 C C . SER A 1 98 ? 4.228 7.640 -1.896 1.00 96.69 98 SER A C 1
ATOM 791 O O . SER A 1 98 ? 5.432 7.737 -2.108 1.00 96.69 98 SER A O 1
ATOM 793 N N . TYR A 1 99 ? 3.356 7.321 -2.852 1.00 96.69 99 TYR A N 1
ATOM 794 C CA . TYR A 1 99 ? 3.725 7.158 -4.261 1.00 96.69 99 TYR A CA 1
ATOM 795 C C . TYR A 1 99 ? 4.283 8.457 -4.837 1.00 96.69 99 TYR A C 1
ATOM 797 O O . TYR A 1 99 ? 5.355 8.462 -5.430 1.00 96.69 99 TYR A O 1
ATOM 805 N N . SER A 1 100 ? 3.608 9.575 -4.581 1.00 93.81 100 SER A N 1
ATOM 806 C CA . SER A 1 100 ? 4.034 10.889 -5.068 1.00 93.81 100 SER A CA 1
ATOM 807 C C . SER A 1 100 ? 5.399 11.302 -4.508 1.00 93.81 100 SER A C 1
ATOM 809 O O . SER A 1 100 ? 6.183 11.924 -5.208 1.00 93.81 100 SER A O 1
ATOM 811 N N . TYR A 1 101 ? 5.721 10.939 -3.261 1.00 94.69 101 TYR A N 1
ATOM 812 C CA . TYR A 1 101 ? 6.984 11.316 -2.619 1.00 94.69 101 TYR A CA 1
ATOM 813 C C . TYR A 1 101 ? 8.119 10.303 -2.859 1.00 94.69 101 TYR A C 1
ATOM 815 O O . TYR A 1 101 ? 9.213 10.669 -3.288 1.00 94.69 101 TYR A O 1
ATOM 823 N N . MET A 1 102 ? 7.867 9.014 -2.622 1.00 96.06 102 MET A N 1
ATOM 824 C CA . MET A 1 102 ? 8.875 7.941 -2.659 1.00 96.06 102 MET A CA 1
ATOM 825 C C . MET A 1 102 ? 8.894 7.153 -3.976 1.00 96.06 102 MET A C 1
ATOM 827 O O . MET A 1 102 ? 9.815 6.370 -4.187 1.00 96.06 102 MET A O 1
ATOM 831 N N . GLY A 1 103 ? 7.883 7.299 -4.837 1.00 95.12 103 GLY A N 1
ATOM 832 C CA . GLY A 1 103 ? 7.781 6.550 -6.092 1.00 95.12 103 GLY A CA 1
ATOM 833 C C . GLY A 1 103 ? 8.857 6.941 -7.103 1.00 95.12 103 GLY A C 1
ATOM 834 O O . GLY A 1 103 ? 9.410 8.036 -7.039 1.00 95.12 103 GLY A O 1
ATOM 835 N N . ASN A 1 104 ? 9.186 6.045 -8.027 1.00 94.75 104 ASN A N 1
ATOM 836 C CA . ASN A 1 104 ? 10.216 6.314 -9.037 1.00 94.75 104 ASN A CA 1
ATOM 837 C C . ASN A 1 104 ? 9.686 7.158 -10.199 1.00 94.75 104 ASN A C 1
ATOM 839 O O . ASN A 1 104 ? 10.461 7.844 -10.861 1.00 94.75 104 ASN A O 1
ATOM 843 N N . GLU A 1 105 ? 8.374 7.117 -10.422 1.00 94.38 105 GLU A N 1
ATOM 844 C CA . GLU A 1 105 ? 7.740 7.811 -11.531 1.00 94.38 105 GLU A CA 1
ATOM 845 C C . GLU A 1 105 ? 7.524 9.286 -11.205 1.00 94.38 105 GLU A C 1
ATOM 847 O O . GLU A 1 105 ? 7.334 9.680 -10.051 1.00 94.38 105 GLU A O 1
ATOM 852 N N . ILE A 1 106 ? 7.509 10.111 -12.249 1.00 91.81 106 ILE A N 1
ATOM 853 C CA . ILE A 1 106 ? 7.296 11.558 -12.122 1.00 91.81 106 ILE A CA 1
ATOM 854 C C . ILE A 1 106 ? 5.882 11.911 -11.649 1.00 91.81 106 ILE A C 1
ATOM 856 O O . ILE A 1 106 ? 5.664 13.003 -11.128 1.00 91.81 106 ILE A O 1
ATOM 860 N N . SER A 1 107 ? 4.914 11.016 -11.861 1.00 92.25 107 SER A N 1
ATOM 861 C CA . SER A 1 107 ? 3.518 11.204 -11.472 1.00 92.25 107 SER A CA 1
ATOM 862 C C . SER A 1 107 ? 2.771 9.875 -11.455 1.00 92.25 107 SER A C 1
ATOM 864 O O . SER A 1 107 ? 3.123 8.958 -12.195 1.00 92.25 107 SER A O 1
ATOM 866 N N . TYR A 1 108 ? 1.691 9.814 -10.680 1.00 93.25 108 TYR A N 1
ATOM 867 C CA . TYR A 1 108 ? 0.780 8.674 -10.640 1.00 93.25 108 TYR A CA 1
ATOM 868 C C . TYR A 1 108 ? -0.665 9.143 -10.839 1.00 93.25 108 TYR A C 1
ATOM 870 O O . TYR A 1 108 ? -1.023 10.229 -10.376 1.00 93.25 108 TYR A O 1
ATOM 878 N N . PRO A 1 109 ? -1.520 8.348 -11.504 1.00 92.50 109 PRO A N 1
ATOM 879 C CA . PRO A 1 109 ? -2.919 8.701 -11.696 1.00 92.50 109 PRO A CA 1
ATOM 880 C C . PRO A 1 109 ? -3.666 8.636 -10.363 1.00 92.50 109 PRO A C 1
ATOM 882 O O . PRO A 1 109 ? -3.475 7.711 -9.579 1.00 92.50 109 PRO A O 1
ATOM 885 N N . LEU A 1 110 ? -4.593 9.565 -10.134 1.00 90.25 110 LEU A N 1
ATOM 886 C CA . LEU A 1 110 ? -5.380 9.585 -8.899 1.00 90.25 110 LEU A CA 1
ATO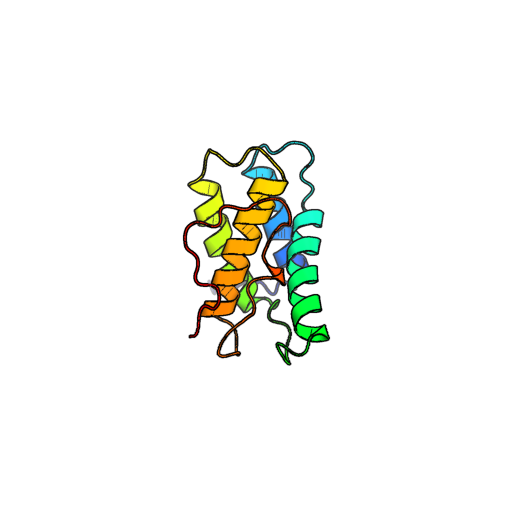M 887 C C . LEU A 1 110 ? -6.416 8.445 -8.827 1.00 90.25 110 LEU A C 1
ATOM 889 O O . LEU A 1 110 ? -6.683 7.913 -7.752 1.00 90.25 110 LEU A O 1
ATOM 893 N N . LYS A 1 111 ? -6.987 8.033 -9.969 1.00 90.50 111 LYS A N 1
ATOM 894 C CA . LYS A 1 111 ? -8.130 7.099 -10.047 1.00 90.50 111 LYS A CA 1
ATOM 895 C C . LYS A 1 111 ? -7.971 5.803 -9.222 1.00 90.50 111 LYS A C 1
ATOM 897 O O . LYS A 1 111 ? -8.931 5.46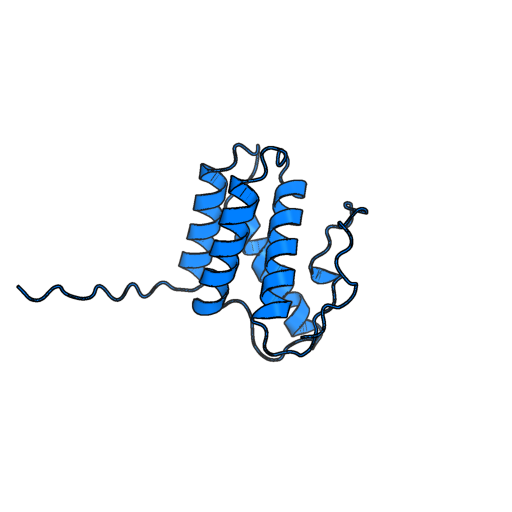1 -8.539 1.00 90.50 111 LYS A O 1
ATOM 902 N N . PRO A 1 112 ? -6.825 5.092 -9.228 1.00 92.25 112 PRO A N 1
ATOM 903 C CA . PRO A 1 112 ? -6.649 3.869 -8.435 1.00 92.25 112 PRO A CA 1
ATOM 904 C C . PRO A 1 112 ? -6.734 4.071 -6.915 1.00 92.25 112 PRO A C 1
ATOM 906 O O . PRO A 1 112 ? -6.953 3.107 -6.191 1.00 92.25 112 PRO A O 1
ATOM 909 N N . PHE A 1 113 ? -6.561 5.300 -6.428 1.00 93.25 113 PHE A N 1
ATOM 910 C CA . PHE A 1 113 ? -6.562 5.637 -5.002 1.00 93.25 113 PHE A CA 1
ATOM 911 C C . PHE A 1 113 ? -7.926 6.151 -4.513 1.00 93.25 113 PHE A C 1
ATOM 913 O O . PHE A 1 113 ? -8.109 6.367 -3.316 1.00 93.25 113 PHE A O 1
ATOM 920 N N . LEU A 1 114 ? -8.886 6.354 -5.422 1.00 88.75 114 LEU A N 1
ATOM 921 C CA . LEU A 1 114 ? -10.223 6.844 -5.099 1.00 88.75 114 LEU A CA 1
ATOM 922 C C . LEU A 1 114 ? -11.158 5.687 -4.731 1.00 88.75 114 LEU A C 1
ATOM 924 O O . LEU A 1 114 ? -11.170 4.648 -5.390 1.00 88.75 114 LEU A O 1
ATOM 928 N N . ILE A 1 115 ? -12.010 5.904 -3.729 1.00 82.94 115 ILE A N 1
ATOM 929 C CA . ILE A 1 115 ? -13.172 5.049 -3.459 1.00 82.94 115 ILE A CA 1
ATOM 930 C C . ILE A 1 115 ? -14.365 5.662 -4.194 1.00 82.94 115 ILE A C 1
ATOM 932 O O . ILE A 1 115 ? -14.603 6.862 -4.064 1.00 82.94 115 ILE A O 1
ATOM 936 N N . GLU A 1 116 ? -15.131 4.859 -4.938 1.00 63.94 116 GLU A N 1
ATOM 937 C CA . GLU A 1 116 ? -16.208 5.320 -5.839 1.00 63.94 116 GLU A CA 1
ATOM 938 C C . GLU A 1 116 ? -17.287 6.208 -5.177 1.00 63.94 116 GLU A C 1
ATOM 940 O O . GLU A 1 116 ? -18.023 6.904 -5.876 1.00 63.94 116 GLU A O 1
ATOM 945 N N . GLN A 1 117 ? -17.374 6.231 -3.842 1.00 52.31 117 GLN A N 1
ATOM 946 C CA . GLN A 1 117 ? -18.402 6.958 -3.088 1.00 52.31 117 GLN A CA 1
ATOM 947 C C . GLN A 1 117 ? -17.925 8.264 -2.422 1.00 52.31 117 GLN A C 1
ATOM 949 O O . GLN A 1 117 ? -18.761 9.076 -2.026 1.00 52.31 117 GLN A O 1
ATOM 954 N N . VAL A 1 118 ? -16.616 8.537 -2.334 1.00 46.59 118 VAL A N 1
ATOM 955 C CA . VAL A 1 118 ? -16.106 9.757 -1.674 1.00 46.59 118 VAL A CA 1
ATOM 956 C C . VAL A 1 118 ? -15.863 10.844 -2.718 1.00 46.59 118 VAL A C 1
ATOM 958 O O . VAL A 1 118 ? -14.790 10.962 -3.302 1.00 46.59 118 VAL A O 1
ATOM 961 N N . ARG A 1 119 ? -16.894 11.658 -2.969 1.00 43.44 119 ARG A N 1
ATOM 962 C CA . ARG A 1 119 ? -16.857 12.765 -3.943 1.00 43.44 119 ARG A CA 1
ATOM 963 C C . ARG A 1 119 ? -16.173 14.038 -3.408 1.00 43.44 119 ARG A C 1
ATOM 965 O O . ARG A 1 119 ? -16.082 15.025 -4.128 1.00 43.44 119 ARG A O 1
ATOM 972 N N . SER A 1 120 ? -15.667 14.026 -2.174 1.00 44.69 120 SER A N 1
ATOM 973 C CA . SER A 1 120 ? -14.974 15.158 -1.549 1.00 44.69 120 SER A CA 1
ATOM 974 C C . SER A 1 120 ? -13.579 14.752 -1.072 1.00 44.69 120 SER A C 1
ATOM 976 O O . SER A 1 120 ? -13.343 14.549 0.118 1.00 44.69 120 SER A O 1
ATOM 978 N N . PHE A 1 121 ? -12.642 14.630 -2.011 1.00 47.53 121 PHE A N 1
ATOM 979 C CA . PHE A 1 121 ? -11.224 14.699 -1.669 1.00 47.53 121 PHE A CA 1
ATOM 980 C C . PHE A 1 121 ? -10.919 16.147 -1.263 1.00 47.53 121 PHE A C 1
ATOM 982 O O . PHE A 1 121 ? -11.269 17.055 -2.023 1.00 47.53 121 PHE A O 1
ATOM 989 N N . PRO A 1 122 ? -10.302 16.413 -0.099 1.00 46.38 122 PRO A N 1
ATOM 990 C CA . PRO A 1 122 ? -9.857 17.756 0.239 1.00 46.38 122 PRO A CA 1
ATOM 991 C C . PRO A 1 122 ? -8.729 18.143 -0.721 1.00 46.38 122 PRO A C 1
ATOM 993 O O . PRO A 1 122 ? -7.585 17.779 -0.499 1.00 46.38 122 PRO A O 1
ATOM 996 N N . SER A 1 123 ? -9.072 18.836 -1.808 1.00 47.38 123 SER A N 1
ATOM 997 C CA . SER A 1 123 ? -8.171 19.574 -2.709 1.00 47.38 123 SER A CA 1
ATOM 998 C C . SER A 1 123 ? -6.828 18.888 -3.016 1.00 47.38 123 SER A C 1
ATOM 1000 O O . SER A 1 123 ? -5.796 19.554 -3.056 1.00 47.38 123 SER A O 1
ATOM 1002 N N . VAL A 1 124 ? -6.803 17.564 -3.198 1.00 48.34 124 VAL A N 1
ATOM 1003 C CA . VAL A 1 124 ? -5.570 16.868 -3.579 1.00 48.34 124 VAL A CA 1
ATOM 1004 C C . VAL A 1 124 ? -5.437 16.995 -5.101 1.00 48.34 124 VAL A C 1
ATOM 1006 O O . VAL A 1 124 ? -6.388 16.641 -5.803 1.00 48.34 124 VAL A O 1
ATOM 1009 N N . PRO A 1 125 ? -4.323 17.524 -5.638 1.00 49.22 125 PRO A N 1
ATOM 1010 C CA . PRO A 1 125 ? -4.150 17.711 -7.075 1.00 49.22 125 PRO A CA 1
ATOM 1011 C C . PRO A 1 125 ? -4.389 16.412 -7.858 1.00 49.22 125 PRO A C 1
ATOM 1013 O O . 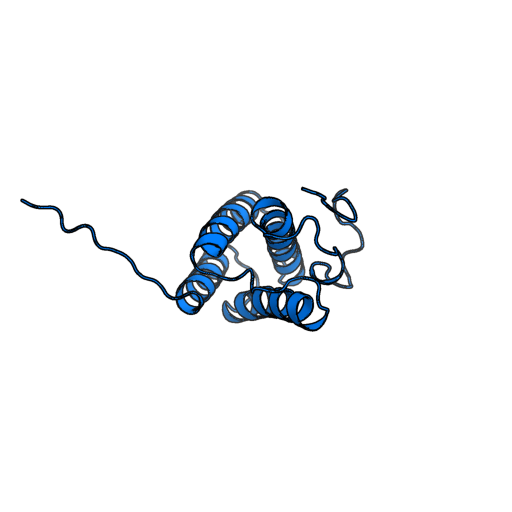PRO A 1 125 ? -3.905 15.347 -7.465 1.00 49.22 125 PRO A O 1
ATOM 1016 N N . LEU A 1 126 ? -5.113 16.520 -8.985 1.00 53.81 126 LEU A N 1
ATOM 1017 C CA . LEU A 1 126 ? -5.477 15.414 -9.891 1.00 53.81 126 LEU A CA 1
ATOM 1018 C C . LEU A 1 126 ? -4.254 14.603 -10.364 1.00 53.81 126 LEU A C 1
ATOM 1020 O O . LEU A 1 126 ? -4.379 13.433 -10.716 1.00 53.81 126 LEU A O 1
ATOM 1024 N N . PHE A 1 127 ? -3.089 15.248 -10.326 1.00 50.75 127 PHE A N 1
ATOM 1025 C CA . PHE A 1 127 ? -1.757 14.683 -10.439 1.00 50.75 127 PHE A CA 1
ATOM 1026 C C . PHE A 1 127 ? -0.858 15.443 -9.463 1.00 50.75 127 PHE A C 1
ATOM 1028 O O . PHE A 1 127 ? -0.806 16.673 -9.511 1.00 50.75 127 PHE A O 1
ATOM 1035 N N . ILE A 1 128 ? -0.156 14.739 -8.578 1.00 54.09 128 ILE A N 1
ATOM 1036 C CA . ILE A 1 128 ? 1.017 15.307 -7.912 1.00 54.09 128 ILE A CA 1
ATOM 1037 C C . ILE A 1 128 ? 2.210 14.923 -8.783 1.00 54.09 128 ILE A C 1
ATOM 1039 O O . ILE A 1 128 ? 2.615 13.761 -8.814 1.00 54.09 128 ILE A O 1
ATOM 1043 N N . SER A 1 129 ? 2.713 15.892 -9.544 1.00 55.56 129 SER A N 1
ATOM 1044 C CA . SER A 1 129 ? 4.032 15.785 -10.162 1.00 55.56 129 SER A CA 1
ATOM 1045 C C . SER A 1 129 ? 5.093 16.025 -9.092 1.00 55.56 129 SER A C 1
ATOM 1047 O O . SER A 1 129 ? 4.926 16.924 -8.264 1.00 55.56 129 SER A O 1
ATOM 1049 N N . LYS A 1 130 ? 6.134 15.191 -9.094 1.00 56.75 130 LYS A N 1
ATOM 1050 C CA . LYS A 1 130 ? 7.324 15.376 -8.256 1.00 56.75 130 LYS A CA 1
ATOM 1051 C C . LYS A 1 130 ? 8.032 16.701 -8.514 1.00 56.75 130 LYS A C 1
ATOM 1053 O O . LYS A 1 130 ? 8.044 17.142 -9.685 1.00 56.75 130 LYS A O 1
#

Organism: NCBI:txid387005

Radius of gyration: 15.49 Å; Cα contacts (8 Å, |Δi|>4): 126; chains: 1; bounding box: 48×29×44 Å

InterPro domains:
  IPR004944 Cyclin-dependent kinase 5 activator [PF03261] (2-119)
  IPR004944 Cyclin-dependent kinase 5 activator [PTHR23401] (2-118)
  IPR036915 Cyclin-like superfamily [SSF47954] (11-119)

Foldseek 3Di:
DDDPPPPPDDFLVRLLLVLLVVLVVLDPAPPRDSVVSVCLLVQLQVVCCVVVVDVDRCRGPVLSVQLSVQLVVCSNVDPPPHYPQSSLLSSLVSVLVSCLPVNPDQWDACVSSDDPPCPDDPPDPRINGD

pLDDT: mean 85.16, std 16.79, range [42.47, 97.88]

Nearest PDB structures (foldseek):
  8i23-assembly1_F  TM=3.260E-01  e=7.353E+00  Acetivibrio thermocellus DSM 1313